Protein AF-A0A224A6L1-F1 (afdb_monomer_lite)

Radius of gyration: 28.55 Å; chains: 1; bounding box: 68×52×62 Å

Foldseek 3Di:
DDDDDDDPDDPPPDDDDPPVRVVVVVVVVVPPDPVVVVVVVVVVVVVPDDPDPPDDDPVVVVQFWPDWADDVQWIWTQTPVRDIDIGGD

Secondary structure (DSSP, 8-state):
------------------HHHHHHHHHHHTTS-HHHHHHHHHHHHHHTS-----S--HHHHHHHEEEEEE-SSEEEEEETTS-EEEEE-

pLDDT: mean 73.45, std 19.68, range [33.0, 95.62]

Sequence (89 aa):
MSFTGASTGTITAANSLSGAVLAAWKSITHAEVPCENRIKELQDFIAKQKTDITEFDETLVNKLIEKIAVFFGHFTVEFKSGLTIDIEA

Organism: NCBI:txid1077464

Structure (mmCIF, N/CA/C/O backbone):
data_AF-A0A224A6L1-F1
#
_entry.id   AF-A0A224A6L1-F1
#
loop_
_atom_site.group_PDB
_atom_site.id
_atom_site.type_symbol
_atom_site.label_atom_id
_atom_site.label_alt_id
_atom_site.label_comp_id
_atom_site.label_asym_id
_atom_site.label_entity_id
_atom_site.label_seq_id
_atom_site.pdbx_PDB_ins_code
_atom_site.Cartn_x
_atom_site.Cartn_y
_atom_site.Cartn_z
_atom_site.occupancy
_atom_site.B_iso_or_equiv
_atom_site.auth_seq_id
_atom_site.auth_comp_id
_atom_site.auth_asym_id
_atom_site.auth_atom_id
_atom_site.pdbx_PDB_model_num
ATOM 1 N N . MET A 1 1 ? 38.569 -40.823 -47.938 1.00 38.66 1 MET A N 1
ATOM 2 C CA . MET A 1 1 ? 39.243 -40.458 -46.675 1.00 38.66 1 MET A CA 1
ATOM 3 C C . MET A 1 1 ? 38.159 -40.414 -45.617 1.00 38.66 1 MET A C 1
ATOM 5 O O . MET A 1 1 ? 37.220 -39.645 -45.769 1.00 38.66 1 MET A O 1
ATOM 9 N N . SER A 1 2 ? 38.177 -41.353 -44.678 1.00 34.56 2 SER A N 1
ATOM 10 C CA . SER A 1 2 ? 37.124 -41.529 -43.677 1.00 34.56 2 SER A CA 1
ATOM 11 C C . SER A 1 2 ? 37.231 -40.473 -42.582 1.00 34.56 2 SER A C 1
ATOM 13 O O . SER A 1 2 ? 38.307 -40.255 -42.030 1.00 34.56 2 SER A O 1
ATOM 15 N N . PHE A 1 3 ? 36.099 -39.855 -42.254 1.00 37.38 3 PHE A N 1
ATOM 16 C CA . PHE A 1 3 ? 35.908 -39.159 -40.988 1.00 37.38 3 PHE A CA 1
ATOM 17 C C . PHE A 1 3 ? 35.725 -40.199 -39.874 1.00 37.38 3 PHE A C 1
ATOM 19 O O . PHE A 1 3 ? 34.954 -41.147 -40.021 1.00 37.38 3 PHE A O 1
ATOM 26 N N . THR A 1 4 ? 36.416 -40.022 -38.751 1.00 38.00 4 THR A N 1
ATOM 27 C CA . THR A 1 4 ? 36.171 -40.763 -37.507 1.00 38.00 4 THR A CA 1
ATOM 28 C C . THR A 1 4 ? 36.308 -39.776 -36.357 1.00 38.00 4 THR A C 1
ATOM 30 O O . THR A 1 4 ? 37.371 -39.196 -36.154 1.00 38.00 4 THR A O 1
ATOM 33 N N . GLY A 1 5 ? 35.192 -39.508 -35.680 1.00 41.38 5 GLY A N 1
ATOM 34 C CA . GLY A 1 5 ? 35.114 -38.563 -34.572 1.00 41.38 5 GLY A CA 1
ATOM 35 C C . GLY A 1 5 ? 35.486 -39.186 -33.229 1.00 41.38 5 GLY A C 1
ATOM 36 O O . GLY A 1 5 ? 35.332 -40.389 -33.048 1.00 41.38 5 GLY A O 1
ATOM 37 N N . ALA A 1 6 ? 35.946 -38.336 -32.308 1.00 45.00 6 ALA A N 1
ATOM 38 C CA . ALA A 1 6 ? 35.575 -38.279 -30.890 1.00 45.00 6 ALA A CA 1
ATOM 39 C C . ALA A 1 6 ? 36.623 -37.456 -30.125 1.00 45.00 6 ALA A C 1
ATOM 41 O O . ALA A 1 6 ? 37.731 -37.921 -29.878 1.00 45.00 6 ALA A O 1
ATOM 42 N N . SER A 1 7 ? 36.247 -36.271 -29.654 1.00 44.22 7 SER A N 1
ATOM 43 C CA . SER A 1 7 ? 36.580 -35.917 -28.277 1.00 44.22 7 SER A CA 1
ATOM 44 C C . SER A 1 7 ? 35.470 -35.044 -27.703 1.00 44.22 7 SER A C 1
ATOM 46 O O . SER A 1 7 ? 35.298 -33.871 -28.022 1.00 44.22 7 SER A O 1
ATOM 48 N N . THR A 1 8 ? 34.674 -35.671 -26.842 1.00 45.47 8 THR A N 1
ATOM 49 C CA . THR A 1 8 ? 33.940 -34.986 -25.786 1.00 45.47 8 THR A CA 1
ATOM 50 C C . THR A 1 8 ? 34.985 -34.340 -24.883 1.00 45.47 8 THR A C 1
ATOM 52 O O . THR A 1 8 ? 35.527 -34.980 -23.989 1.00 45.47 8 THR A O 1
ATOM 55 N N . GLY A 1 9 ? 35.335 -33.093 -25.178 1.00 37.06 9 GLY A N 1
ATOM 56 C CA . GLY A 1 9 ? 36.128 -32.244 -24.305 1.00 37.06 9 GLY A CA 1
ATOM 57 C C . GLY A 1 9 ? 35.222 -31.165 -23.744 1.00 37.06 9 GLY A C 1
ATOM 58 O O . GLY A 1 9 ? 34.912 -30.195 -24.428 1.00 37.06 9 GLY A O 1
ATOM 59 N N . THR A 1 10 ? 34.777 -31.333 -22.504 1.00 33.00 10 THR A N 1
ATOM 60 C CA . THR A 1 10 ? 34.261 -30.227 -21.697 1.00 33.00 10 THR A CA 1
ATOM 61 C C . THR A 1 10 ? 35.301 -29.111 -21.707 1.00 33.00 10 THR A C 1
ATOM 63 O O . THR A 1 10 ? 36.427 -29.324 -21.254 1.00 33.00 10 THR A O 1
ATOM 66 N N . ILE A 1 11 ? 34.960 -27.925 -22.215 1.00 37.44 11 ILE A N 1
ATOM 67 C CA . ILE A 1 11 ? 35.834 -26.755 -22.082 1.00 37.44 11 ILE A CA 1
ATOM 68 C C . ILE A 1 11 ? 35.696 -26.253 -20.641 1.00 37.44 11 ILE A C 1
ATOM 70 O O . ILE A 1 11 ? 35.006 -25.282 -20.348 1.00 37.44 11 ILE A O 1
ATOM 74 N N . THR A 1 12 ? 36.342 -26.956 -19.715 1.00 45.84 12 THR A N 1
ATOM 75 C CA . THR A 1 12 ? 36.659 -26.445 -18.385 1.00 45.84 12 THR A CA 1
ATOM 76 C C . THR A 1 12 ? 37.888 -25.557 -18.533 1.00 45.84 12 THR A C 1
ATOM 78 O O . THR A 1 12 ? 39.009 -25.970 -18.266 1.00 45.84 12 THR A O 1
ATOM 81 N N . ALA A 1 13 ? 37.685 -24.325 -18.993 1.00 39.22 13 ALA A N 1
ATOM 82 C CA . ALA A 1 13 ? 38.652 -23.250 -18.805 1.00 39.22 13 ALA A CA 1
ATOM 83 C C . ALA A 1 13 ? 38.122 -22.335 -17.697 1.00 39.22 13 ALA A C 1
ATOM 85 O O . ALA A 1 13 ? 37.665 -21.221 -17.937 1.00 39.22 13 ALA A O 1
ATOM 86 N N . ALA A 1 14 ? 38.134 -22.848 -16.465 1.00 45.03 14 ALA A N 1
ATOM 87 C CA . ALA A 1 14 ? 37.983 -22.014 -15.285 1.00 45.03 14 ALA A CA 1
ATOM 88 C C . ALA A 1 14 ? 39.247 -21.141 -15.156 1.00 45.03 14 ALA A C 1
ATOM 90 O O . ALA A 1 14 ? 40.328 -21.640 -14.866 1.00 45.03 14 ALA A O 1
ATOM 91 N N . ASN A 1 15 ? 39.082 -19.841 -15.411 1.00 53.97 15 ASN A N 1
ATOM 92 C CA . ASN A 1 15 ? 39.976 -18.725 -15.080 1.00 53.97 15 ASN A CA 1
ATOM 93 C C . ASN A 1 15 ? 41.438 -18.785 -15.569 1.00 53.97 15 ASN A C 1
ATOM 95 O O . ASN A 1 15 ? 42.362 -19.050 -14.806 1.00 53.97 15 ASN A O 1
ATOM 99 N N . SER A 1 16 ? 41.661 -18.345 -16.811 1.00 49.97 16 SER A N 1
ATOM 100 C CA . SER A 1 16 ? 42.953 -17.798 -17.263 1.00 49.97 16 SER A CA 1
ATOM 101 C C . SER A 1 16 ? 42.755 -16.448 -17.964 1.00 49.97 16 SER A C 1
ATOM 103 O O . SER A 1 16 ? 43.124 -16.245 -19.116 1.00 49.97 16 SER A O 1
ATOM 105 N N . LEU A 1 17 ? 42.099 -15.510 -17.282 1.00 56.34 17 LEU A N 1
ATOM 106 C CA . LEU A 1 17 ? 42.078 -14.114 -17.711 1.00 56.34 17 LEU A CA 1
ATOM 107 C C . LEU A 1 17 ? 43.085 -13.367 -16.841 1.00 56.34 17 LEU A C 1
ATOM 109 O O . LEU A 1 17 ? 43.016 -13.440 -15.613 1.00 56.34 17 LEU A O 1
ATOM 113 N N . SER A 1 18 ? 44.052 -12.688 -17.464 1.00 61.00 18 SER A N 1
ATOM 114 C CA . SER A 1 18 ? 45.006 -11.858 -16.726 1.00 61.00 18 SER A CA 1
ATOM 115 C C . SER A 1 18 ? 44.246 -10.811 -15.908 1.00 61.00 18 SER A C 1
ATOM 117 O O . SER A 1 18 ? 43.147 -10.398 -16.286 1.00 61.00 18 SER A O 1
ATOM 119 N N . GLY A 1 19 ? 44.819 -10.360 -14.789 1.00 64.25 19 GLY A N 1
ATOM 120 C CA . GLY A 1 19 ? 44.148 -9.411 -13.891 1.00 64.25 19 GLY A CA 1
ATOM 121 C C . GLY A 1 19 ? 43.624 -8.156 -14.602 1.00 64.25 19 GLY A C 1
ATOM 122 O O . GLY A 1 19 ? 42.588 -7.633 -14.214 1.00 64.25 19 GLY A O 1
ATOM 123 N N . ALA A 1 20 ? 44.272 -7.732 -15.694 1.00 67.81 20 ALA A N 1
ATOM 124 C CA . ALA A 1 20 ? 43.812 -6.630 -16.536 1.00 67.81 20 ALA A CA 1
ATOM 125 C C . ALA A 1 20 ? 42.541 -6.969 -17.334 1.00 67.81 20 ALA A C 1
ATOM 127 O O . ALA A 1 20 ? 41.638 -6.143 -17.412 1.00 67.81 20 ALA A O 1
ATOM 128 N N . VAL A 1 21 ? 42.435 -8.180 -17.889 1.00 67.50 21 VAL A N 1
ATOM 129 C CA . VAL A 1 21 ? 41.236 -8.633 -18.617 1.00 67.50 21 VAL A CA 1
ATOM 130 C C . VAL A 1 21 ? 40.075 -8.854 -17.650 1.00 67.50 21 VAL A C 1
ATOM 132 O O . VAL A 1 21 ? 38.942 -8.496 -17.954 1.00 67.50 21 VAL A O 1
ATOM 135 N N . LEU A 1 22 ? 40.361 -9.364 -16.451 1.00 63.19 22 LEU A N 1
ATOM 136 C CA . LEU A 1 22 ? 39.375 -9.540 -15.385 1.00 63.19 22 LEU A CA 1
ATOM 137 C C . LEU A 1 22 ? 38.893 -8.185 -14.835 1.00 63.19 22 LEU A C 1
ATOM 139 O O . LEU A 1 22 ? 37.698 -8.003 -14.614 1.00 63.19 22 LEU A O 1
ATOM 143 N N . ALA A 1 23 ? 39.793 -7.207 -14.688 1.00 69.94 23 ALA A N 1
ATOM 144 C CA . ALA A 1 23 ? 39.452 -5.834 -14.318 1.00 69.94 23 ALA A CA 1
ATOM 145 C C . ALA A 1 23 ? 38.652 -5.119 -15.416 1.00 69.94 23 ALA A C 1
ATOM 147 O O . ALA A 1 23 ? 37.651 -4.480 -15.112 1.00 69.94 23 ALA A O 1
ATOM 148 N N . ALA A 1 24 ? 39.033 -5.280 -16.686 1.00 74.94 24 ALA A N 1
ATOM 149 C CA . ALA A 1 24 ? 38.300 -4.723 -17.818 1.00 74.94 24 ALA A CA 1
ATOM 150 C C . ALA A 1 24 ? 36.891 -5.324 -17.921 1.00 74.94 24 ALA A C 1
ATOM 152 O O . ALA A 1 24 ? 35.920 -4.588 -18.071 1.00 74.94 24 ALA A O 1
ATOM 153 N N . TRP A 1 25 ? 36.754 -6.641 -17.749 1.00 62.56 25 TRP A N 1
ATOM 154 C CA . TRP A 1 25 ? 35.452 -7.310 -17.735 1.00 62.56 25 TRP A CA 1
ATOM 155 C C . TRP A 1 25 ? 34.594 -6.870 -16.537 1.00 62.56 25 TRP A C 1
ATOM 157 O O . TRP A 1 25 ? 33.397 -6.628 -16.685 1.00 62.56 25 TRP A O 1
ATOM 167 N N . LYS A 1 26 ? 35.212 -6.649 -15.368 1.00 64.81 26 LYS A N 1
ATOM 168 C CA . LYS A 1 26 ? 34.549 -6.087 -14.179 1.00 64.81 26 LYS A CA 1
ATOM 169 C C . LYS A 1 26 ? 34.112 -4.624 -14.367 1.00 64.81 26 LYS A C 1
ATOM 171 O O . LYS A 1 26 ? 33.069 -4.232 -13.859 1.00 64.81 26 LYS A O 1
ATOM 176 N N . SER A 1 27 ? 34.871 -3.819 -15.112 1.00 61.03 27 SER A N 1
ATOM 177 C CA . SER A 1 27 ? 34.492 -2.442 -15.465 1.00 61.03 27 SER A CA 1
ATOM 178 C C . SER A 1 27 ? 33.373 -2.381 -16.506 1.00 61.03 27 SER A C 1
ATOM 180 O O . SER A 1 27 ? 32.550 -1.474 -16.444 1.00 61.03 27 SER A O 1
ATOM 182 N N . ILE A 1 28 ? 33.315 -3.346 -17.428 1.00 61.06 28 ILE A N 1
ATOM 183 C CA . ILE A 1 28 ? 32.240 -3.463 -18.426 1.00 61.06 28 ILE A CA 1
ATOM 184 C C . ILE A 1 28 ? 30.932 -3.925 -17.763 1.00 61.06 28 ILE A C 1
ATOM 186 O O . ILE A 1 28 ? 29.867 -3.403 -18.074 1.00 61.06 28 ILE A O 1
ATOM 190 N N . THR A 1 29 ? 31.007 -4.846 -16.799 1.00 56.03 29 THR A N 1
ATOM 191 C CA . THR A 1 29 ? 29.831 -5.394 -16.089 1.00 56.03 29 THR A CA 1
ATOM 192 C C . THR A 1 29 ? 29.249 -4.464 -15.023 1.00 56.03 29 THR A C 1
ATOM 194 O O . THR A 1 29 ? 28.106 -4.642 -14.624 1.00 56.03 29 THR A O 1
ATOM 197 N N . HIS A 1 30 ? 29.968 -3.420 -14.598 1.00 54.72 30 HIS A N 1
ATOM 198 C CA . HIS A 1 30 ? 29.418 -2.405 -13.687 1.00 54.72 30 HIS A CA 1
ATOM 199 C C . HIS A 1 30 ? 28.480 -1.396 -14.391 1.00 54.72 30 HIS A C 1
ATOM 201 O O . HIS A 1 30 ? 27.950 -0.488 -13.744 1.00 54.72 30 HIS A O 1
ATOM 207 N N . ALA A 1 31 ? 28.303 -1.529 -15.712 1.00 52.69 31 ALA A N 1
ATOM 208 C CA . ALA A 1 31 ? 27.488 -0.645 -16.547 1.00 52.69 31 ALA A CA 1
ATOM 209 C C . ALA A 1 31 ? 26.105 -1.223 -16.927 1.00 52.69 31 ALA A C 1
ATOM 211 O O . ALA A 1 31 ? 25.304 -0.525 -17.546 1.00 52.69 31 ALA A O 1
ATOM 212 N N . GLU A 1 32 ? 25.787 -2.448 -16.507 1.00 55.62 32 GLU A N 1
ATOM 213 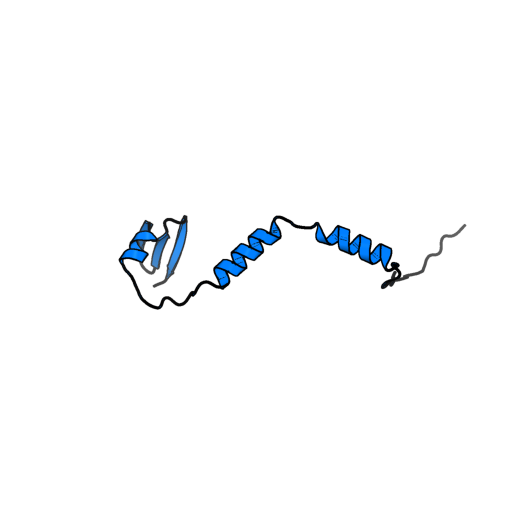C CA . GLU A 1 32 ? 24.418 -2.970 -16.415 1.00 55.62 32 GLU A CA 1
ATOM 214 C C . GLU A 1 32 ? 24.009 -2.775 -14.936 1.00 55.62 32 GLU A C 1
ATOM 216 O O . GLU A 1 32 ? 24.568 -3.418 -14.063 1.00 55.62 32 GLU A O 1
ATOM 221 N N . VAL A 1 33 ? 23.125 -1.884 -14.475 1.00 56.41 33 VAL A N 1
ATOM 222 C CA . VAL A 1 33 ? 21.887 -1.364 -15.049 1.00 56.41 33 VAL A CA 1
ATOM 223 C C . VAL A 1 33 ? 21.493 -0.079 -14.273 1.00 56.41 33 VAL A C 1
ATOM 225 O O . VAL A 1 33 ? 21.091 -0.162 -13.109 1.00 56.41 33 VAL A O 1
ATOM 228 N N . PRO A 1 34 ? 21.560 1.137 -14.850 1.00 57.69 34 PRO A N 1
ATOM 229 C CA . PRO A 1 34 ? 21.221 2.367 -14.119 1.00 57.69 34 PRO A CA 1
ATOM 230 C C . PRO A 1 34 ? 19.733 2.475 -13.719 1.00 57.69 34 PRO A C 1
ATOM 232 O O . PRO A 1 34 ? 19.395 3.250 -12.825 1.00 57.69 34 PRO A O 1
ATOM 235 N N . CYS A 1 35 ? 18.835 1.687 -14.324 1.00 53.00 35 CYS A N 1
ATOM 236 C CA . CYS A 1 35 ? 17.416 1.635 -13.952 1.00 53.00 35 CYS A CA 1
ATOM 237 C C . CYS A 1 35 ? 17.081 0.625 -12.837 1.00 53.00 35 CYS A C 1
ATOM 239 O O . CYS A 1 35 ? 16.123 0.860 -12.100 1.00 53.00 35 CYS A O 1
ATOM 241 N N . GLU A 1 36 ? 17.880 -0.429 -12.626 1.00 58.66 36 GLU A N 1
ATOM 242 C CA . GLU A 1 36 ? 17.678 -1.340 -11.486 1.00 58.66 36 GLU A CA 1
ATOM 243 C C . GLU A 1 36 ? 17.996 -0.666 -10.155 1.00 58.66 36 GLU A C 1
ATOM 245 O O . GLU A 1 36 ? 17.335 -0.941 -9.157 1.00 58.66 36 GLU A O 1
ATOM 250 N N . ASN A 1 37 ? 18.971 0.245 -10.137 1.00 73.94 37 ASN A N 1
ATOM 251 C CA . ASN A 1 37 ? 19.400 0.901 -8.903 1.00 73.94 37 ASN A CA 1
ATOM 252 C C . ASN A 1 37 ? 18.269 1.713 -8.261 1.00 73.94 37 ASN A C 1
ATOM 254 O O . ASN A 1 37 ? 18.097 1.653 -7.050 1.00 73.94 37 ASN A O 1
ATOM 258 N N . ARG A 1 38 ? 17.444 2.398 -9.063 1.00 84.25 38 ARG A N 1
ATOM 259 C CA . ARG A 1 38 ? 16.306 3.178 -8.549 1.00 84.25 38 ARG A CA 1
ATOM 260 C C . ARG A 1 38 ? 15.160 2.297 -8.066 1.00 84.25 38 ARG A C 1
ATOM 262 O O . ARG A 1 38 ? 14.517 2.626 -7.078 1.00 84.25 38 ARG A O 1
ATOM 269 N N . ILE A 1 39 ? 14.891 1.185 -8.752 1.00 88.75 39 ILE A N 1
ATOM 270 C CA . ILE A 1 39 ? 13.855 0.235 -8.324 1.00 88.75 39 ILE A CA 1
ATOM 271 C C . ILE A 1 39 ? 14.268 -0.418 -7.002 1.00 88.75 39 ILE A C 1
ATOM 273 O O . ILE A 1 39 ? 13.460 -0.460 -6.080 1.00 88.75 39 ILE A O 1
ATOM 277 N N . LYS A 1 40 ? 15.531 -0.846 -6.880 1.00 87.62 40 LYS A N 1
ATOM 278 C CA . LYS A 1 40 ? 16.089 -1.405 -5.639 1.00 87.62 40 LYS A CA 1
ATOM 279 C C . LYS A 1 40 ? 16.066 -0.386 -4.500 1.00 87.62 40 LYS A C 1
ATOM 281 O O . LYS A 1 40 ? 15.612 -0.706 -3.411 1.00 87.62 40 LYS A O 1
ATOM 286 N N . GLU A 1 41 ? 16.453 0.859 -4.763 1.00 88.44 41 GLU A N 1
ATOM 287 C CA . GLU A 1 41 ? 16.395 1.940 -3.772 1.00 88.44 41 GLU A CA 1
ATOM 288 C C . GLU A 1 41 ? 14.964 2.195 -3.269 1.00 88.44 41 GLU A C 1
ATOM 290 O O . GLU A 1 41 ? 14.743 2.347 -2.067 1.00 88.44 41 GLU A O 1
ATOM 295 N N . LEU A 1 42 ? 13.975 2.193 -4.168 1.00 90.56 42 LEU A N 1
ATOM 296 C CA . LEU A 1 42 ? 12.566 2.335 -3.795 1.0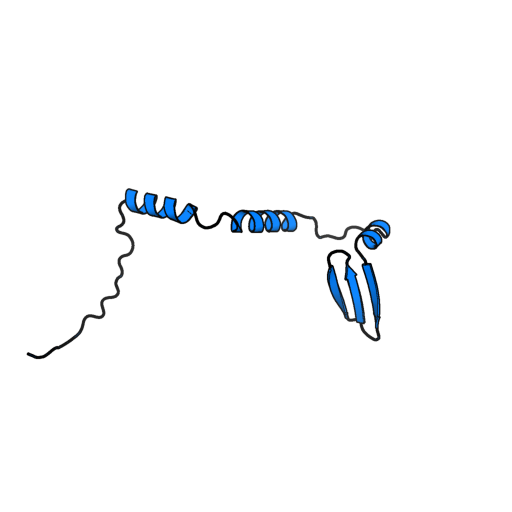0 90.56 42 LEU A CA 1
ATOM 297 C C . LEU A 1 42 ? 12.051 1.120 -3.014 1.00 90.56 42 LEU A C 1
ATOM 299 O O . LEU A 1 42 ? 11.312 1.292 -2.047 1.00 90.56 42 LEU A O 1
ATOM 303 N N . GLN A 1 43 ? 12.450 -0.093 -3.396 1.00 88.38 43 GLN A N 1
ATOM 304 C CA . GLN A 1 43 ? 12.110 -1.314 -2.661 1.00 88.38 43 GLN A CA 1
ATOM 305 C C . GLN A 1 43 ? 12.687 -1.288 -1.242 1.00 88.38 43 GLN A C 1
ATOM 307 O O . GLN A 1 43 ? 11.954 -1.529 -0.285 1.00 88.38 43 GLN A O 1
ATO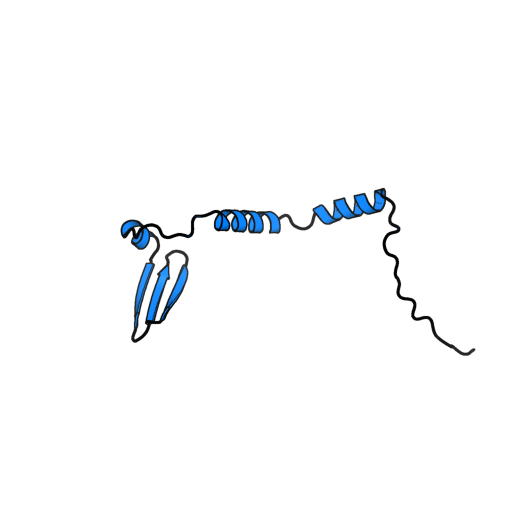M 312 N N . ASP A 1 44 ? 13.955 -0.905 -1.091 1.00 92.25 44 ASP A N 1
ATOM 313 C CA . ASP A 1 44 ? 14.607 -0.747 0.210 1.00 92.25 44 ASP A CA 1
ATOM 314 C C . ASP A 1 44 ? 13.947 0.353 1.049 1.00 92.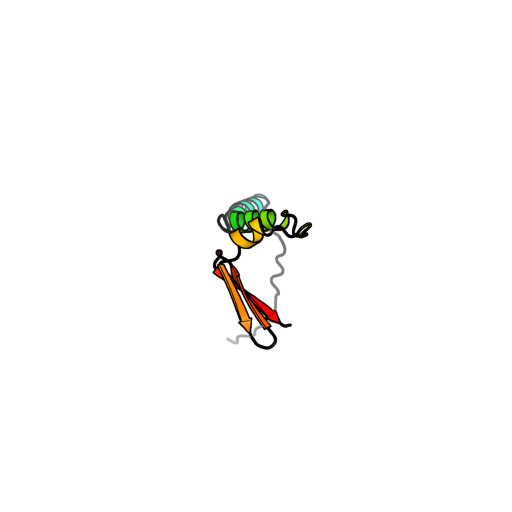25 44 ASP A C 1
ATOM 316 O O . ASP A 1 44 ? 13.829 0.229 2.270 1.00 92.25 44 ASP A O 1
ATOM 320 N N . PHE A 1 45 ? 13.510 1.444 0.415 1.00 90.25 45 PHE A N 1
ATOM 321 C CA . PHE A 1 45 ? 12.789 2.521 1.087 1.00 90.25 45 PHE A CA 1
ATOM 322 C C . PHE A 1 45 ? 11.433 2.056 1.624 1.00 90.25 45 PHE A C 1
ATOM 324 O O . PHE A 1 45 ? 11.112 2.347 2.778 1.00 90.25 45 PHE A O 1
ATOM 331 N N . ILE A 1 46 ? 10.660 1.323 0.816 1.00 89.38 46 ILE A N 1
ATOM 332 C CA . ILE A 1 46 ? 9.364 0.755 1.212 1.00 89.38 46 ILE A CA 1
ATOM 333 C C . ILE A 1 46 ? 9.556 -0.271 2.335 1.00 89.38 46 ILE A C 1
ATOM 335 O O . ILE A 1 46 ? 8.835 -0.221 3.325 1.00 89.38 46 ILE A O 1
ATOM 339 N N . ALA A 1 47 ? 10.563 -1.144 2.237 1.00 87.38 47 ALA A N 1
ATOM 340 C CA . ALA A 1 47 ? 10.841 -2.179 3.236 1.00 87.38 47 ALA A CA 1
ATOM 341 C C . ALA A 1 47 ? 11.248 -1.621 4.613 1.00 87.38 47 ALA A C 1
ATOM 343 O O . ALA A 1 47 ? 11.052 -2.279 5.631 1.00 87.38 47 ALA A O 1
ATOM 344 N N . LYS A 1 48 ? 11.813 -0.407 4.661 1.00 90.75 48 LYS A N 1
ATOM 345 C CA . LYS A 1 48 ? 12.149 0.292 5.914 1.00 90.75 48 LYS A CA 1
ATOM 346 C C . LYS A 1 48 ? 10.947 0.972 6.571 1.00 90.75 48 LYS A C 1
ATOM 348 O O . LYS A 1 48 ? 11.063 1.395 7.722 1.00 90.75 48 LYS A O 1
ATOM 353 N N . GLN A 1 49 ? 9.828 1.133 5.860 1.00 84.56 49 GLN A N 1
ATOM 354 C CA . GLN A 1 49 ? 8.627 1.727 6.441 1.00 84.56 49 GLN A CA 1
ATOM 355 C C . GLN A 1 49 ? 8.035 0.779 7.481 1.00 84.56 49 GLN A C 1
ATOM 357 O O . GLN A 1 49 ? 8.009 -0.437 7.302 1.00 84.56 49 GLN A O 1
ATOM 362 N N . LYS A 1 50 ? 7.543 1.343 8.584 1.00 78.62 50 LYS A N 1
ATOM 363 C CA . LYS A 1 50 ? 6.880 0.562 9.624 1.00 78.62 50 LYS A CA 1
ATOM 364 C C . LYS A 1 50 ? 5.538 0.074 9.080 1.00 78.62 50 LYS A C 1
ATOM 366 O O . LYS A 1 50 ? 4.659 0.881 8.800 1.00 78.62 50 LYS A O 1
ATOM 371 N N . THR A 1 51 ? 5.408 -1.235 8.901 1.00 73.81 51 THR A N 1
ATOM 372 C CA . THR A 1 51 ? 4.184 -1.874 8.392 1.00 73.81 51 THR A CA 1
ATOM 373 C C . THR A 1 51 ? 3.171 -2.165 9.492 1.00 73.81 51 THR A C 1
ATOM 375 O O . THR A 1 51 ? 2.021 -2.478 9.199 1.00 73.81 51 THR A O 1
ATOM 378 N N . ASP A 1 52 ? 3.595 -2.072 10.753 1.00 72.62 52 ASP A N 1
ATOM 379 C CA . ASP A 1 52 ? 2.715 -2.266 11.896 1.00 72.62 52 ASP A CA 1
ATOM 380 C C . ASP A 1 52 ? 1.722 -1.107 11.972 1.00 72.62 52 ASP A C 1
ATOM 382 O O . ASP A 1 52 ? 2.093 0.038 12.247 1.00 72.62 52 ASP A O 1
ATOM 386 N N . ILE A 1 53 ? 0.448 -1.416 11.743 1.00 67.19 53 ILE A N 1
ATOM 387 C CA . ILE A 1 53 ? -0.655 -0.486 11.969 1.00 67.19 53 ILE A CA 1
ATOM 388 C C . ILE A 1 53 ? -0.830 -0.386 13.485 1.00 67.19 53 ILE A C 1
ATOM 390 O O . ILE A 1 53 ? -1.475 -1.225 14.108 1.00 67.19 53 ILE A O 1
ATOM 394 N N . THR A 1 54 ? -0.181 0.604 14.099 1.00 67.94 54 THR A N 1
ATOM 395 C CA . THR A 1 54 ? -0.199 0.776 15.559 1.00 67.94 54 THR A CA 1
ATOM 396 C C . THR A 1 54 ? -1.508 1.369 16.069 1.00 67.94 54 THR A C 1
ATOM 398 O O . THR A 1 54 ? -1.832 1.188 17.238 1.00 67.94 54 THR A O 1
ATOM 401 N N . GLU A 1 55 ? -2.249 2.078 15.213 1.00 72.62 55 GLU A N 1
ATOM 402 C CA . GLU A 1 55 ? -3.509 2.729 15.565 1.00 72.62 55 GLU A CA 1
ATOM 403 C C . GLU A 1 55 ? -4.377 2.951 14.319 1.00 72.62 55 GLU A C 1
ATOM 405 O O . GLU A 1 55 ? -3.868 3.190 13.221 1.00 72.62 55 GLU A O 1
ATOM 410 N N . PHE A 1 56 ? -5.695 2.859 14.494 1.00 76.62 56 PHE A N 1
ATOM 411 C CA . PHE A 1 56 ? -6.672 3.185 13.463 1.00 76.62 56 PHE A CA 1
ATOM 412 C C . PHE A 1 56 ? -6.986 4.685 13.515 1.00 76.62 56 PHE A C 1
ATOM 414 O O . PHE A 1 56 ? -7.585 5.159 14.476 1.00 76.62 56 PHE A O 1
ATOM 421 N N . ASP A 1 57 ? -6.594 5.423 12.476 1.00 81.31 57 ASP A N 1
ATOM 422 C CA . ASP A 1 57 ? -6.895 6.851 12.327 1.00 81.31 57 ASP A CA 1
ATOM 423 C C . ASP A 1 57 ? -7.888 7.061 11.176 1.00 81.31 57 ASP A C 1
ATOM 425 O O . ASP A 1 57 ? -7.536 6.962 9.996 1.00 81.31 57 ASP A O 1
ATOM 429 N N . GLU A 1 58 ? -9.136 7.389 11.520 1.00 82.69 58 GLU A N 1
ATOM 430 C CA . GLU A 1 58 ? -10.215 7.653 10.561 1.00 82.69 58 GLU A CA 1
ATOM 431 C C . GLU A 1 58 ? -9.853 8.738 9.539 1.00 82.69 58 GLU A C 1
ATOM 433 O O . GLU A 1 58 ? -10.221 8.646 8.364 1.00 82.69 58 GLU A O 1
ATOM 438 N N . THR A 1 59 ? -9.093 9.759 9.946 1.00 85.31 59 THR A N 1
ATOM 439 C CA . THR A 1 59 ? -8.699 10.851 9.050 1.00 85.31 59 THR A CA 1
ATOM 440 C C . THR A 1 59 ? -7.692 10.387 8.005 1.00 85.31 59 THR A C 1
ATOM 442 O O . THR A 1 59 ? -7.706 10.877 6.873 1.00 85.31 59 THR A O 1
ATOM 445 N N . LEU A 1 60 ? -6.829 9.433 8.357 1.00 82.19 60 LEU A N 1
ATOM 446 C CA . LEU A 1 60 ? -5.843 8.849 7.455 1.00 82.19 60 LEU A CA 1
ATOM 447 C C . LEU A 1 60 ? -6.495 7.832 6.517 1.00 82.19 60 LEU A C 1
ATOM 449 O O . LEU A 1 60 ? -6.248 7.858 5.311 1.00 82.19 60 LEU A O 1
ATOM 453 N N . VAL A 1 61 ? -7.405 7.013 7.036 1.00 83.75 61 VAL A N 1
ATOM 454 C CA . VAL A 1 61 ? -8.201 6.067 6.245 1.00 83.75 61 VAL A CA 1
ATOM 455 C C . VAL A 1 61 ? -9.001 6.801 5.165 1.00 83.75 61 VAL A C 1
ATOM 457 O O . VAL A 1 61 ? -8.935 6.434 3.994 1.00 83.75 61 VAL A O 1
ATOM 460 N N . ASN A 1 62 ? -9.653 7.914 5.507 1.00 87.50 62 ASN A N 1
ATOM 461 C CA . ASN A 1 62 ? -10.432 8.712 4.552 1.00 87.50 62 ASN A CA 1
ATOM 462 C C . ASN A 1 62 ? -9.560 9.434 3.496 1.00 87.50 62 ASN A C 1
ATOM 464 O O . ASN A 1 62 ? -10.010 9.801 2.404 1.00 87.50 62 ASN A O 1
ATOM 468 N N . LYS A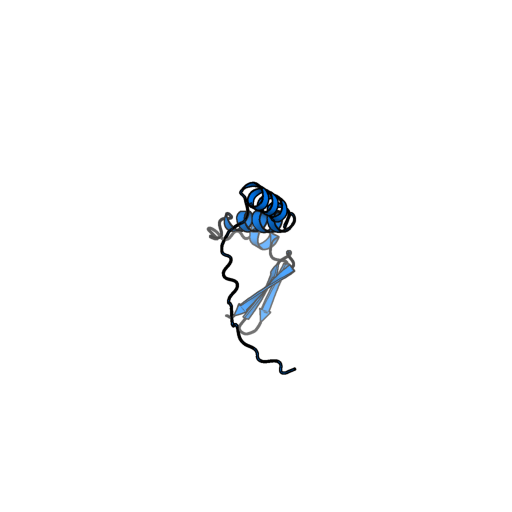 1 63 ? -8.268 9.639 3.787 1.00 89.62 63 LYS A N 1
ATOM 469 C CA . LYS A 1 63 ? -7.315 10.148 2.791 1.00 89.62 63 LYS A CA 1
ATOM 470 C C . LYS A 1 63 ? -6.963 9.085 1.757 1.00 89.62 63 LYS A C 1
ATOM 472 O O . LYS A 1 63 ? -6.817 9.454 0.595 1.00 89.62 63 LYS A O 1
ATOM 477 N N . LEU A 1 64 ? -6.856 7.819 2.159 1.00 89.25 64 LEU A N 1
ATOM 478 C CA . LEU A 1 64 ? -6.372 6.720 1.319 1.00 89.25 64 LEU A CA 1
ATOM 479 C C . LEU A 1 64 ? -7.484 5.984 0.566 1.00 89.25 64 LEU A C 1
ATOM 481 O O . LEU A 1 64 ? -7.273 5.586 -0.579 1.00 89.25 64 LEU A O 1
ATOM 485 N N . ILE A 1 65 ? -8.648 5.815 1.188 1.00 92.00 65 ILE A N 1
ATOM 486 C CA . ILE A 1 65 ? -9.784 5.110 0.597 1.00 92.00 65 ILE A CA 1
ATOM 487 C C . ILE A 1 65 ? -10.521 6.038 -0.368 1.00 92.00 65 ILE A C 1
ATOM 489 O O . ILE A 1 65 ? -10.794 7.200 -0.065 1.00 92.00 65 ILE A O 1
ATOM 493 N N . GLU A 1 66 ? -10.827 5.515 -1.547 1.00 94.44 66 GLU A N 1
ATOM 494 C CA . GLU A 1 66 ? -11.709 6.145 -2.522 1.00 94.44 66 GLU A C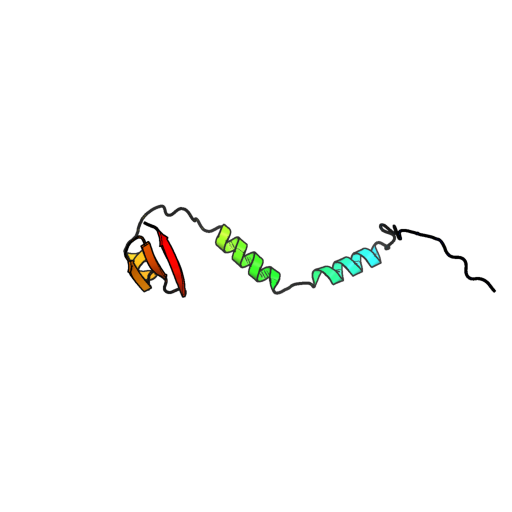A 1
ATOM 495 C C . GLU A 1 66 ? -13.146 5.666 -2.330 1.00 94.44 66 GLU A C 1
ATOM 497 O O . GLU A 1 66 ? -14.068 6.477 -2.239 1.00 94.44 66 GLU A O 1
ATOM 502 N N . LYS A 1 67 ? -13.333 4.348 -2.219 1.00 93.62 67 LYS A N 1
ATOM 503 C CA . LYS A 1 67 ? -14.653 3.731 -2.126 1.00 93.62 67 LYS A CA 1
ATOM 504 C C . LYS A 1 67 ? -14.586 2.372 -1.436 1.00 93.62 67 LYS A C 1
ATOM 506 O O . LYS A 1 67 ? -13.615 1.637 -1.578 1.00 93.62 67 LYS A O 1
ATOM 511 N N . ILE A 1 68 ? -15.655 2.028 -0.721 1.00 92.62 68 ILE A N 1
ATOM 512 C CA . ILE A 1 68 ? -15.881 0.687 -0.174 1.00 92.62 68 ILE A CA 1
ATOM 513 C C . ILE A 1 68 ? -17.200 0.165 -0.743 1.00 92.62 68 ILE A C 1
ATOM 515 O O . ILE A 1 68 ? -18.223 0.848 -0.660 1.00 92.62 68 ILE A O 1
ATOM 519 N N . ALA A 1 69 ? -17.179 -1.031 -1.328 1.00 95.62 69 ALA A N 1
ATOM 520 C CA . ALA A 1 69 ? -18.358 -1.729 -1.828 1.00 95.62 69 ALA A CA 1
ATOM 521 C C . ALA A 1 69 ? -18.585 -3.004 -1.009 1.00 95.62 69 ALA A C 1
ATOM 523 O O . ALA A 1 69 ? -17.680 -3.820 -0.858 1.00 95.62 69 ALA A O 1
ATOM 524 N N . VAL A 1 70 ? -19.793 -3.164 -0.467 1.00 94.88 70 VAL A N 1
ATOM 525 C CA . VAL A 1 70 ? -20.157 -4.302 0.386 1.00 94.88 70 VAL A CA 1
ATOM 526 C C . VAL A 1 70 ? -21.044 -5.255 -0.399 1.00 94.88 70 VAL A C 1
ATOM 528 O O . VAL A 1 70 ? -22.042 -4.837 -0.990 1.00 94.88 70 VAL A O 1
ATOM 531 N N . PHE A 1 71 ? -20.695 -6.536 -0.367 1.00 93.62 71 PHE A N 1
ATOM 532 C CA . PHE A 1 71 ? -21.415 -7.609 -1.034 1.00 93.62 71 PHE A CA 1
ATOM 533 C C . PHE A 1 71 ? -21.797 -8.697 -0.030 1.00 93.62 71 PHE A C 1
ATOM 535 O O . PHE A 1 71 ? -21.465 -8.649 1.155 1.00 93.62 71 PHE A O 1
ATOM 542 N N . PHE A 1 72 ? -22.521 -9.709 -0.501 1.00 93.81 72 PHE A N 1
ATOM 543 C CA . PHE A 1 72 ? -22.774 -10.890 0.311 1.00 93.81 72 PHE A CA 1
ATOM 544 C C . PHE A 1 72 ? -21.504 -11.752 0.374 1.00 93.81 72 PHE A C 1
ATOM 546 O O . PHE A 1 72 ? -21.076 -12.293 -0.644 1.00 93.81 72 PHE A O 1
ATOM 553 N N . GLY A 1 73 ? -20.905 -11.863 1.563 1.00 93.19 73 GLY A N 1
ATOM 554 C CA . GLY A 1 73 ? -19.739 -12.719 1.826 1.00 93.19 73 GLY A CA 1
ATOM 555 C C . GLY A 1 73 ? -18.366 -12.101 1.532 1.00 93.19 73 GLY A C 1
ATOM 556 O O . GLY A 1 73 ? -17.363 -12.762 1.769 1.00 93.19 73 GLY A O 1
ATOM 557 N N . HIS A 1 74 ? -18.302 -10.862 1.040 1.00 94.12 74 HIS A N 1
ATOM 558 C CA . HIS A 1 74 ? -17.043 -10.134 0.852 1.00 94.12 74 HIS A CA 1
ATOM 559 C C . HIS A 1 74 ? -17.278 -8.622 0.795 1.00 94.12 74 HIS A C 1
ATOM 561 O O . HIS A 1 74 ? -18.414 -8.143 0.678 1.00 94.12 74 HIS A O 1
ATOM 567 N N . PHE A 1 75 ? -16.193 -7.861 0.844 1.00 94.69 75 PHE A N 1
ATOM 568 C CA . PHE A 1 75 ? -16.203 -6.438 0.548 1.00 94.69 75 PHE A CA 1
ATOM 569 C C . PHE A 1 75 ? -14.954 -6.035 -0.226 1.00 94.69 75 PHE A C 1
ATOM 571 O O . PHE A 1 75 ? -13.854 -6.532 0.001 1.00 94.69 75 PHE A O 1
ATOM 578 N N . THR A 1 76 ? -15.135 -5.075 -1.124 1.00 95.12 76 THR A N 1
ATOM 579 C CA . THR A 1 76 ? -14.070 -4.529 -1.957 1.00 95.12 76 THR A CA 1
ATOM 580 C C . THR A 1 76 ? -13.712 -3.131 -1.477 1.00 95.12 76 THR A C 1
ATOM 582 O O . THR A 1 76 ? -14.589 -2.280 -1.297 1.00 95.12 76 THR A O 1
ATOM 585 N N . VAL A 1 77 ? -12.418 -2.880 -1.301 1.00 94.31 77 VAL A N 1
ATOM 586 C CA . VAL A 1 77 ? -11.866 -1.569 -0.952 1.00 94.31 77 VAL A CA 1
ATOM 587 C C . VAL A 1 77 ? -11.060 -1.041 -2.133 1.00 94.31 77 VAL A C 1
ATOM 589 O O . VAL A 1 77 ? -10.057 -1.634 -2.531 1.00 94.31 77 VAL A O 1
ATOM 592 N N . GLU A 1 78 ? -11.496 0.091 -2.675 1.00 94.94 78 GLU A N 1
ATOM 593 C CA . GLU A 1 78 ? -10.799 0.851 -3.709 1.00 94.94 78 GLU A CA 1
ATOM 594 C C . GLU A 1 78 ? -10.023 1.992 -3.031 1.00 94.94 78 GLU A C 1
ATOM 596 O O . GLU A 1 78 ? -10.592 2.823 -2.314 1.00 94.94 78 GLU A O 1
ATOM 601 N N . PHE A 1 79 ? -8.708 2.030 -3.234 1.00 93.94 79 PHE A N 1
ATOM 602 C CA . PHE A 1 79 ? -7.820 3.080 -2.740 1.00 93.94 79 PHE A CA 1
ATOM 603 C C . PHE A 1 79 ? -7.588 4.125 -3.827 1.00 93.94 79 PHE A C 1
ATOM 605 O O . PHE A 1 79 ? -7.437 3.781 -4.996 1.00 93.94 79 PHE A O 1
ATOM 612 N N . LYS A 1 80 ? -7.397 5.390 -3.438 1.00 92.75 80 LYS A N 1
ATOM 613 C CA . LYS A 1 80 ? -7.088 6.494 -4.373 1.00 92.75 80 LYS A CA 1
ATOM 614 C C . LYS A 1 80 ? -5.782 6.309 -5.148 1.00 92.75 80 LYS A C 1
ATOM 616 O O . LYS A 1 80 ? -5.518 7.023 -6.109 1.00 92.75 80 LYS A O 1
ATOM 621 N N . SER A 1 81 ? -4.932 5.379 -4.717 1.00 90.88 81 SER A N 1
ATOM 622 C CA . SER A 1 81 ? -3.744 4.952 -5.459 1.00 90.88 81 SER A CA 1
ATOM 623 C C . SER A 1 81 ? -4.069 4.062 -6.668 1.00 90.88 81 SER A C 1
ATOM 625 O O . SER A 1 81 ? -3.153 3.688 -7.396 1.00 90.88 81 SER A O 1
ATOM 627 N N . GLY A 1 82 ? -5.339 3.699 -6.876 1.00 91.19 82 GLY A N 1
ATOM 628 C CA . GLY A 1 82 ? -5.789 2.733 -7.878 1.00 91.19 82 GLY A CA 1
ATOM 629 C C . GLY A 1 82 ? -5.658 1.273 -7.432 1.00 91.19 82 GLY A C 1
ATOM 630 O O . GLY A 1 82 ? -5.941 0.368 -8.215 1.00 91.19 82 GLY A O 1
ATOM 631 N N . LEU A 1 83 ? -5.226 1.017 -6.190 1.00 93.38 83 LEU A N 1
ATOM 632 C CA . LEU A 1 83 ? -5.198 -0.334 -5.630 1.00 93.38 83 LEU A CA 1
ATOM 633 C C . LEU A 1 83 ? -6.615 -0.776 -5.272 1.00 93.38 83 LEU A C 1
ATOM 635 O O . LEU A 1 83 ? -7.374 -0.022 -4.670 1.00 93.38 83 LEU A O 1
ATOM 639 N N . THR A 1 84 ? -6.949 -2.015 -5.613 1.00 94.62 84 THR A N 1
ATOM 640 C CA . THR A 1 84 ? -8.220 -2.643 -5.247 1.00 94.62 84 THR A CA 1
ATOM 641 C C . THR A 1 84 ? -7.920 -3.904 -4.458 1.00 94.62 84 THR A C 1
ATOM 643 O O . THR A 1 84 ? -7.129 -4.734 -4.908 1.00 94.62 84 THR A O 1
ATOM 646 N N . ILE A 1 85 ? -8.518 -4.029 -3.278 1.00 93.94 85 ILE A N 1
ATOM 647 C CA . ILE A 1 85 ? -8.373 -5.197 -2.408 1.00 93.94 85 ILE A CA 1
ATOM 648 C C . ILE A 1 85 ? -9.755 -5.802 -2.204 1.00 93.94 85 ILE A C 1
ATOM 650 O O . ILE A 1 85 ? -10.700 -5.084 -1.877 1.00 93.94 85 ILE A O 1
ATOM 654 N N . ASP A 1 86 ? -9.853 -7.112 -2.394 1.00 95.38 86 ASP A N 1
ATOM 655 C CA . ASP A 1 86 ? -11.036 -7.897 -2.062 1.00 95.38 86 ASP A CA 1
ATOM 656 C C . ASP A 1 86 ? -10.781 -8.661 -0.762 1.00 95.38 86 ASP A C 1
ATOM 658 O O . ASP A 1 86 ? -9.706 -9.241 -0.579 1.00 95.38 86 ASP A O 1
ATOM 662 N N . ILE A 1 87 ? -11.734 -8.591 0.160 1.00 93.50 87 ILE A N 1
ATOM 663 C CA . ILE A 1 87 ? -11.638 -9.183 1.489 1.00 93.50 87 ILE A CA 1
ATOM 664 C C . ILE A 1 87 ? -12.861 -10.070 1.695 1.00 93.50 87 ILE A C 1
ATOM 666 O O . ILE A 1 87 ? -13.993 -9.589 1.789 1.00 93.50 87 ILE A O 1
ATOM 670 N N . GLU A 1 88 ? -12.611 -11.374 1.779 1.00 92.50 88 GLU A N 1
ATOM 671 C CA . GLU A 1 88 ? -13.613 -12.375 2.140 1.00 92.50 88 GLU A CA 1
ATOM 672 C C . GLU A 1 88 ? -13.989 -12.241 3.626 1.00 92.50 88 GLU A C 1
ATOM 674 O O . GLU A 1 88 ? -13.138 -11.925 4.465 1.00 92.50 88 GLU A O 1
ATOM 679 N N . ALA A 1 89 ? -15.277 -12.430 3.930 1.00 75.31 89 ALA A N 1
ATOM 680 C CA . ALA A 1 89 ? -15.850 -12.284 5.271 1.00 75.31 89 ALA A CA 1
ATOM 681 C C . ALA A 1 89 ? -15.707 -13.541 6.145 1.00 75.31 89 ALA A C 1
ATOM 683 O O . ALA A 1 89 ? -15.798 -14.665 5.601 1.00 75.31 89 ALA A O 1
#